Protein AF-A0A9C7UYN2-F1 (afdb_monomer_lite)

Secondary structure (DSSP, 8-state):
----S-------EEEETTEEEEPPPHHHHHHHT--TT----EEE-TT-S-EEEPPTT--

pLDDT: mean 78.18, std 12.97, range [46.47, 91.94]

Structure (mmCIF, N/CA/C/O backbone):
data_AF-A0A9C7UYN2-F1
#
_entry.id   AF-A0A9C7UYN2-F1
#
loop_
_atom_site.group_PDB
_atom_site.id
_atom_site.type_symbol
_atom_site.label_atom_id
_atom_site.label_alt_id
_atom_site.label_comp_id
_atom_site.label_asym_id
_atom_site.label_entity_id
_atom_site.label_seq_id
_atom_site.pdbx_PDB_ins_code
_atom_site.Cartn_x
_atom_site.Cartn_y
_atom_site.Cartn_z
_atom_site.occupancy
_atom_site.B_iso_or_equiv
_atom_site.auth_seq_id
_atom_site.auth_comp_id
_atom_site.auth_asym_id
_atom_site.auth_atom_id
_atom_site.pdbx_PDB_model_num
ATOM 1 N N . MET A 1 1 ? 0.447 11.838 19.030 1.00 46.47 1 MET A N 1
ATOM 2 C CA . MET A 1 1 ? 1.641 10.968 19.002 1.00 46.47 1 MET A CA 1
ATOM 3 C C . MET A 1 1 ? 1.725 10.463 17.582 1.00 46.47 1 MET A C 1
ATOM 5 O O . MET A 1 1 ? 0.725 9.928 17.144 1.00 46.47 1 MET A O 1
ATOM 9 N N . GLY A 1 2 ? 2.797 10.777 16.856 1.00 54.75 2 GLY A N 1
ATOM 10 C CA . GLY A 1 2 ? 2.947 10.369 15.456 1.00 54.75 2 GLY A CA 1
ATOM 11 C C . GLY A 1 2 ? 3.874 9.166 15.325 1.00 54.75 2 GLY A C 1
ATOM 12 O O . GLY A 1 2 ? 4.716 8.950 16.205 1.00 54.75 2 GLY A O 1
ATOM 13 N N . ILE A 1 3 ? 3.742 8.430 14.226 1.00 56.28 3 ILE A N 1
ATOM 14 C CA . ILE A 1 3 ? 4.663 7.381 13.790 1.00 56.28 3 ILE A CA 1
ATOM 15 C C . ILE A 1 3 ? 6.080 7.973 13.744 1.00 56.28 3 ILE A C 1
ATOM 17 O O . ILE A 1 3 ? 6.445 8.751 12.866 1.00 56.28 3 ILE A O 1
ATOM 21 N N . GLN A 1 4 ? 6.897 7.632 14.741 1.00 52.94 4 GLN A N 1
ATOM 22 C CA . GLN A 1 4 ? 8.269 8.142 14.870 1.00 52.94 4 GLN A CA 1
ATOM 23 C C . GLN A 1 4 ? 9.298 7.301 14.101 1.00 52.94 4 GLN A C 1
ATOM 25 O O . GLN A 1 4 ? 10.475 7.657 14.057 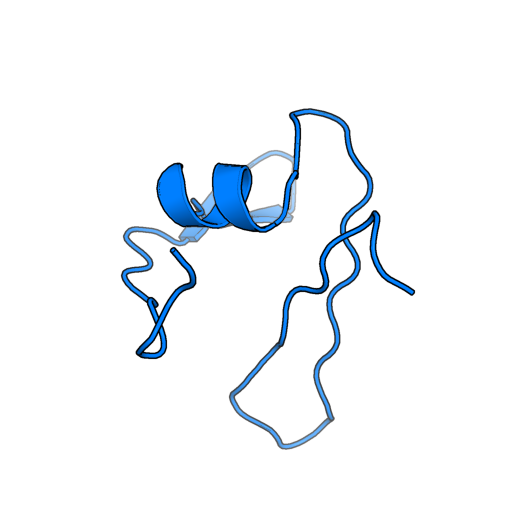1.00 52.94 4 GLN A O 1
ATOM 30 N N . ARG A 1 5 ? 8.887 6.179 13.503 1.00 50.22 5 ARG A N 1
ATOM 31 C CA . ARG A 1 5 ? 9.728 5.272 12.709 1.00 50.22 5 ARG A CA 1
ATOM 32 C C . ARG A 1 5 ? 8.854 4.599 11.664 1.00 50.22 5 ARG A C 1
ATOM 34 O O . ARG A 1 5 ? 7.749 4.208 12.003 1.00 50.22 5 ARG A O 1
ATOM 41 N N . GLN A 1 6 ? 9.346 4.470 10.433 1.00 53.94 6 GLN A N 1
ATOM 42 C CA . GLN A 1 6 ? 8.665 3.804 9.318 1.00 53.94 6 GLN A CA 1
ATOM 43 C C . GLN A 1 6 ? 7.998 2.497 9.786 1.00 53.94 6 GLN A C 1
ATOM 45 O O . GLN A 1 6 ? 8.679 1.511 10.062 1.00 53.94 6 GLN A O 1
ATOM 50 N N . PHE A 1 7 ? 6.672 2.522 9.938 1.00 54.72 7 PHE A N 1
ATOM 51 C CA . PHE A 1 7 ? 5.891 1.385 10.410 1.00 54.72 7 PHE A CA 1
ATOM 52 C C . PHE A 1 7 ? 5.403 0.621 9.181 1.00 54.72 7 PHE A C 1
ATOM 54 O O . PHE A 1 7 ? 4.377 0.942 8.591 1.00 54.72 7 PHE A O 1
ATOM 61 N N . ALA A 1 8 ? 6.207 -0.339 8.735 1.00 54.00 8 ALA A N 1
ATOM 62 C CA . ALA A 1 8 ? 5.857 -1.236 7.645 1.00 54.00 8 ALA A CA 1
ATOM 63 C C . ALA A 1 8 ? 5.960 -2.674 8.159 1.00 54.00 8 ALA A C 1
ATOM 65 O O . ALA A 1 8 ? 7.022 -3.286 8.118 1.00 54.00 8 ALA A O 1
ATOM 66 N N . ASP A 1 9 ? 4.849 -3.191 8.679 1.00 59.88 9 ASP A N 1
ATOM 67 C CA . ASP A 1 9 ? 4.664 -4.614 8.966 1.00 59.88 9 ASP A CA 1
ATOM 68 C C . ASP A 1 9 ? 3.505 -5.113 8.093 1.00 59.88 9 ASP A C 1
ATOM 70 O O . ASP A 1 9 ? 2.355 -5.233 8.519 1.00 59.88 9 ASP A O 1
ATOM 74 N N . THR A 1 10 ? 3.785 -5.267 6.798 1.00 62.47 10 THR A N 1
ATOM 75 C CA . THR A 1 10 ? 2.816 -5.723 5.797 1.00 62.47 10 THR A CA 1
ATOM 76 C C . THR A 1 10 ? 2.699 -7.238 5.861 1.00 62.47 10 THR A C 1
ATOM 78 O O . THR A 1 10 ? 3.596 -7.975 5.462 1.00 62.47 10 THR A O 1
ATOM 81 N N . ARG A 1 11 ? 1.566 -7.729 6.369 1.00 60.75 11 ARG A N 1
ATOM 82 C CA . ARG A 1 11 ? 1.431 -9.156 6.703 1.00 60.75 11 ARG A CA 1
ATOM 83 C C . ARG A 1 11 ? 0.882 -10.037 5.575 1.00 60.75 11 ARG A C 1
ATOM 85 O O . ARG A 1 11 ? 0.981 -11.258 5.695 1.00 60.75 11 ARG A O 1
ATOM 92 N N . LYS A 1 12 ? 0.335 -9.475 4.479 1.00 72.31 12 LYS A N 1
ATOM 93 C CA . LYS A 1 12 ? -0.073 -10.248 3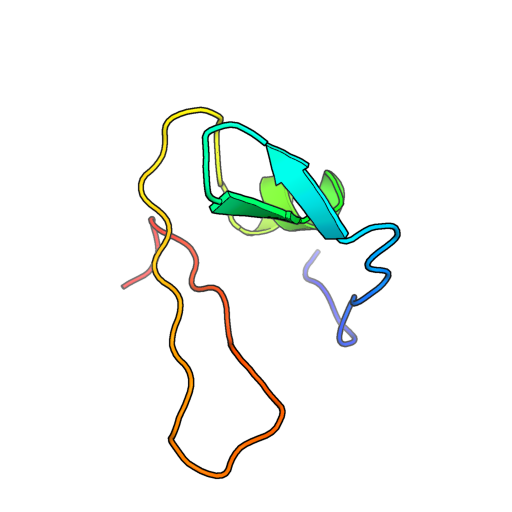.282 1.00 72.31 12 LYS A CA 1
ATOM 94 C C . LYS A 1 12 ? -0.503 -9.379 2.090 1.00 72.31 12 LYS A C 1
ATOM 96 O O . LYS A 1 12 ? -1.292 -8.454 2.264 1.00 72.31 12 LYS A O 1
ATOM 101 N N . ALA A 1 13 ? -0.061 -9.747 0.887 1.00 83.31 13 ALA A N 1
ATOM 102 C CA . ALA A 1 13 ? -0.728 -9.397 -0.369 1.00 83.31 13 ALA A CA 1
ATOM 103 C C . ALA A 1 13 ? -1.662 -10.553 -0.757 1.00 83.31 13 ALA A C 1
ATOM 105 O O . ALA A 1 13 ? -1.269 -11.721 -0.692 1.00 83.31 13 ALA A O 1
ATOM 106 N N . GLN A 1 14 ? -2.906 -10.250 -1.107 1.00 86.56 14 GLN A N 1
ATOM 107 C CA . GLN A 1 14 ? -3.938 -11.242 -1.403 1.00 86.56 14 GLN A CA 1
ATOM 108 C C . GLN A 1 14 ? -4.600 -10.920 -2.733 1.00 86.56 14 GLN A C 1
ATOM 110 O O . GLN A 1 14 ? -4.746 -9.758 -3.090 1.00 86.56 14 GLN A O 1
ATOM 115 N N . GLN A 1 15 ? -5.013 -11.948 -3.464 1.00 89.94 15 GLN A N 1
ATOM 116 C CA . GLN A 1 15 ? -5.831 -11.751 -4.651 1.00 89.94 15 GLN A CA 1
ATOM 117 C C . GLN A 1 15 ? -7.295 -11.572 -4.234 1.00 89.94 15 GLN A C 1
ATOM 119 O O . GLN A 1 15 ? -7.808 -12.378 -3.458 1.00 89.94 15 GLN A O 1
ATOM 124 N N . GLY A 1 16 ? -7.955 -10.537 -4.750 1.00 86.19 16 GLY A N 1
ATOM 125 C CA . GLY A 1 16 ? -9.363 -10.234 -4.484 1.00 86.19 16 GLY A CA 1
ATOM 126 C C . GLY A 1 16 ? -9.905 -9.264 -5.529 1.00 86.19 16 GLY A C 1
ATOM 127 O O . GLY A 1 16 ? -9.163 -8.417 -6.002 1.00 86.19 16 GLY A O 1
ATOM 128 N N . ASP A 1 17 ? -11.162 -9.420 -5.946 1.00 84.12 17 ASP A N 1
ATOM 129 C CA . ASP A 1 17 ? -11.854 -8.503 -6.874 1.00 84.12 17 ASP A CA 1
ATOM 130 C C . ASP A 1 17 ? -11.086 -8.165 -8.170 1.00 84.12 17 ASP A C 1
ATOM 132 O O . ASP A 1 17 ? -11.137 -7.051 -8.687 1.00 84.12 17 ASP A O 1
ATOM 136 N N . GLY A 1 18 ? -10.338 -9.136 -8.707 1.00 89.94 18 GLY A N 1
ATOM 137 C CA . GLY A 1 18 ? -9.513 -8.939 -9.905 1.00 89.94 18 GLY A CA 1
ATOM 138 C C . GLY A 1 18 ? -8.259 -8.081 -9.686 1.00 89.94 18 GLY A C 1
ATOM 139 O O . GLY A 1 18 ? -7.558 -7.786 -10.651 1.00 89.94 18 GLY A O 1
ATOM 140 N N . CYS A 1 19 ? -7.941 -7.714 -8.443 1.00 88.69 19 CYS A N 1
ATOM 141 C CA . CYS A 1 19 ? -6.769 -6.937 -8.059 1.00 88.69 19 CYS A CA 1
ATOM 142 C C . CYS A 1 19 ? -5.978 -7.594 -6.909 1.00 88.69 19 CYS A C 1
ATOM 144 O O . CYS A 1 19 ? -6.292 -8.692 -6.434 1.00 88.69 19 CYS A O 1
ATOM 146 N N . ILE A 1 20 ? -4.888 -6.934 -6.507 1.00 87.25 20 ILE A N 1
ATOM 147 C CA . ILE A 1 20 ? -4.115 -7.296 -5.319 1.00 87.25 20 ILE A CA 1
ATOM 148 C C . ILE A 1 20 ? -4.539 -6.384 -4.173 1.00 87.25 20 ILE A C 1
ATOM 150 O O . ILE A 1 20 ? -4.427 -5.164 -4.261 1.00 87.25 20 ILE A O 1
ATOM 154 N N . GLN A 1 21 ? -4.994 -6.994 -3.088 1.00 87.44 21 GLN A N 1
ATOM 155 C CA . GLN A 1 21 ? -5.361 -6.336 -1.845 1.00 87.44 21 GLN A CA 1
ATOM 156 C C . GLN A 1 21 ? -4.210 -6.465 -0.845 1.00 87.44 21 GLN A C 1
ATOM 158 O O . GLN A 1 21 ? -3.667 -7.554 -0.637 1.00 87.44 21 GLN A O 1
ATOM 163 N N . ILE A 1 22 ? -3.835 -5.351 -0.218 1.00 84.75 22 ILE A N 1
ATOM 164 C CA . ILE A 1 22 ? -2.809 -5.303 0.827 1.00 84.75 22 ILE A CA 1
ATOM 165 C C . ILE A 1 22 ? -3.486 -4.895 2.129 1.00 84.75 22 ILE A C 1
ATOM 167 O O . ILE A 1 22 ? -4.231 -3.919 2.174 1.00 84.75 22 ILE A O 1
ATOM 171 N N . THR A 1 23 ? -3.223 -5.644 3.198 1.00 84.38 23 THR A N 1
ATOM 172 C CA . THR A 1 23 ? -3.710 -5.276 4.532 1.00 84.38 23 THR A CA 1
ATOM 173 C C . THR A 1 23 ? -2.818 -4.1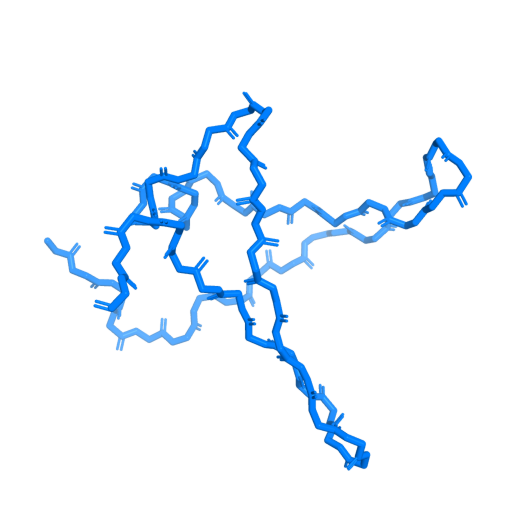93 5.128 1.00 84.38 23 THR A C 1
ATOM 175 O O . THR A 1 23 ? -1.624 -4.421 5.337 1.00 84.38 23 THR A O 1
ATOM 178 N N . VAL A 1 24 ? -3.408 -3.036 5.428 1.00 80.44 24 VAL A N 1
ATOM 179 C CA . VAL A 1 24 ? -2.753 -1.949 6.163 1.00 80.44 24 VAL A CA 1
ATOM 180 C C . VAL A 1 24 ? -3.110 -2.077 7.651 1.00 80.44 24 VAL A C 1
ATOM 182 O O . VAL A 1 24 ? -4.291 -2.237 7.968 1.00 80.44 24 VAL A O 1
ATOM 185 N N . PRO A 1 25 ? -2.126 -2.042 8.567 1.00 81.31 25 PRO A N 1
ATOM 186 C CA . PRO A 1 25 ? -2.378 -2.033 10.007 1.00 81.31 25 PRO A CA 1
ATOM 187 C C . PRO A 1 25 ? -3.331 -0.908 10.454 1.00 81.31 25 PRO A C 1
ATOM 189 O O . PRO A 1 25 ? -3.283 0.205 9.929 1.00 81.31 25 PRO A O 1
ATOM 192 N N . SER A 1 26 ? -4.210 -1.198 11.421 1.00 82.56 26 SER A N 1
ATOM 193 C CA . SER A 1 26 ? -5.261 -0.265 11.866 1.00 82.56 26 SER A CA 1
ATOM 194 C C . SER A 1 26 ? -4.717 1.027 12.474 1.00 82.56 26 SER A C 1
ATOM 196 O O . SER A 1 26 ? -5.309 2.078 12.276 1.00 82.56 26 SER A O 1
ATOM 198 N N . ASP A 1 27 ? -3.579 0.968 13.156 1.00 83.25 27 ASP A N 1
ATOM 199 C CA . ASP A 1 27 ? -2.882 2.135 13.703 1.00 83.25 27 ASP A CA 1
ATOM 200 C C . ASP A 1 27 ? -2.432 3.114 12.606 1.00 83.25 27 ASP A C 1
ATOM 202 O O . ASP A 1 27 ? -2.608 4.324 12.746 1.00 83.25 27 ASP A O 1
ATOM 206 N N . VAL A 1 28 ? -1.929 2.603 11.477 1.00 81.00 28 VAL A N 1
ATOM 207 C CA . VAL A 1 28 ? -1.573 3.423 10.306 1.00 81.00 28 VAL A CA 1
ATOM 208 C C . VAL A 1 28 ? -2.820 4.053 9.681 1.00 81.00 28 VAL A C 1
ATOM 210 O O . VAL A 1 28 ? -2.812 5.233 9.332 1.00 81.00 28 VAL A O 1
ATOM 213 N N . VAL A 1 29 ? -3.902 3.281 9.555 1.00 84.69 29 VAL A N 1
ATOM 214 C CA . VAL A 1 29 ? -5.187 3.758 9.020 1.00 84.69 29 VAL A CA 1
ATOM 215 C C . VAL A 1 29 ? -5.766 4.875 9.895 1.00 84.69 29 VAL A C 1
ATOM 217 O O . VAL A 1 29 ? -6.178 5.909 9.370 1.00 84.69 29 VAL A O 1
ATOM 220 N N . GLU A 1 30 ? -5.747 4.704 11.218 1.00 86.31 30 GLU A N 1
ATOM 221 C CA . GLU A 1 30 ? -6.217 5.697 12.188 1.00 86.31 30 GLU A CA 1
ATOM 222 C C . GLU A 1 30 ? -5.381 6.981 12.151 1.00 86.31 30 GLU A C 1
ATOM 224 O O . GLU A 1 30 ? -5.947 8.076 12.127 1.00 86.31 30 GLU A O 1
ATOM 229 N N . GLU A 1 31 ? -4.051 6.872 12.093 1.00 84.44 31 GLU A N 1
ATOM 230 C CA . GLU A 1 31 ? -3.168 8.042 12.048 1.00 84.44 31 GLU A CA 1
ATOM 231 C C . GLU A 1 31 ? -3.305 8.834 10.739 1.00 84.44 31 GLU A C 1
ATOM 233 O O . GLU A 1 31 ? -3.295 10.067 10.757 1.00 84.44 31 GLU A O 1
ATOM 238 N N . LEU A 1 32 ? -3.479 8.146 9.605 1.00 84.38 32 LEU A N 1
ATOM 239 C CA . LEU A 1 32 ? -3.715 8.783 8.305 1.00 84.38 32 LEU A CA 1
ATOM 240 C C . LEU A 1 32 ? -5.170 9.243 8.112 1.00 84.38 32 LEU A C 1
ATOM 242 O O . LEU A 1 32 ? -5.465 9.945 7.139 1.00 84.38 32 LEU A O 1
ATOM 246 N N . GLY A 1 33 ? -6.073 8.867 9.023 1.00 86.88 33 GLY A N 1
ATOM 247 C CA . GLY A 1 33 ? -7.497 9.181 8.953 1.00 86.88 33 GLY A CA 1
ATOM 248 C C . GLY A 1 33 ? -8.21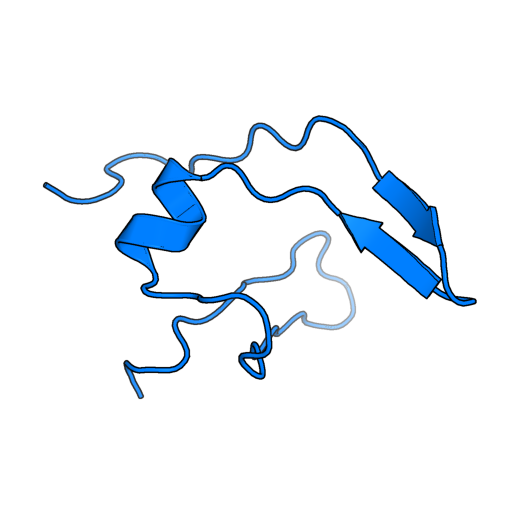2 8.517 7.774 1.00 86.88 33 GLY A C 1
ATOM 249 O O . GLY A 1 33 ? -9.162 9.095 7.252 1.00 86.88 33 GLY A O 1
ATOM 250 N N . ILE A 1 34 ? -7.742 7.346 7.337 1.00 86.81 34 ILE A N 1
ATOM 251 C CA . ILE A 1 34 ? -8.333 6.573 6.239 1.00 86.81 34 ILE A CA 1
ATOM 252 C C . ILE A 1 34 ? -9.528 5.779 6.777 1.00 86.81 34 ILE A C 1
ATOM 254 O O . ILE A 1 34 ? -9.468 5.184 7.852 1.00 86.81 34 ILE A O 1
ATOM 258 N N . LYS A 1 35 ? -10.629 5.742 6.032 1.00 86.69 35 LYS A N 1
ATOM 259 C CA . LYS A 1 35 ? -11.827 4.961 6.354 1.00 86.69 35 LYS A CA 1
ATOM 260 C C . LYS A 1 35 ? -12.191 4.032 5.203 1.00 86.69 35 LYS A C 1
ATOM 262 O O . LYS A 1 35 ? -11.769 4.207 4.063 1.00 86.69 35 LYS A O 1
ATOM 267 N N . GLY A 1 36 ? -12.987 3.009 5.510 1.00 85.75 36 GLY A N 1
ATOM 268 C CA . GLY A 1 36 ? -13.524 2.118 4.484 1.00 85.75 36 GLY A CA 1
ATOM 269 C C . GLY A 1 36 ? -14.379 2.899 3.485 1.00 85.75 36 GLY A C 1
ATOM 270 O O . GLY A 1 36 ? -15.359 3.525 3.885 1.00 85.75 36 GLY A O 1
ATOM 271 N N . GLY A 1 37 ? -14.009 2.836 2.205 1.00 85.12 37 GLY A N 1
ATOM 272 C CA . GLY A 1 37 ? -14.667 3.570 1.120 1.00 85.12 37 GLY A CA 1
ATOM 273 C C . GLY A 1 37 ? -13.996 4.891 0.737 1.00 85.12 37 GLY A C 1
ATOM 274 O O . GLY A 1 37 ? -14.448 5.508 -0.222 1.00 85.12 37 GLY A O 1
ATOM 275 N N . ASP A 1 38 ? -12.937 5.310 1.435 1.00 86.25 38 ASP A N 1
ATOM 276 C CA . ASP A 1 38 ? -12.164 6.490 1.042 1.00 86.25 38 ASP A CA 1
ATOM 277 C C . ASP A 1 38 ? -11.305 6.200 -0.196 1.00 86.25 38 ASP A C 1
ATOM 279 O O . ASP A 1 38 ? -10.680 5.140 -0.309 1.00 86.25 38 ASP A O 1
ATOM 283 N N . ASP A 1 39 ? -11.205 7.188 -1.084 1.00 85.44 39 ASP A N 1
ATOM 284 C CA . ASP A 1 39 ? -10.192 7.196 -2.133 1.00 85.44 39 ASP A CA 1
ATOM 285 C C . ASP A 1 39 ? -8.827 7.525 -1.518 1.00 85.44 39 ASP A C 1
ATOM 287 O O . ASP A 1 39 ? -8.645 8.552 -0.859 1.00 85.44 39 ASP A O 1
ATOM 291 N N . VAL A 1 40 ? -7.844 6.654 -1.745 1.00 85.81 40 VAL A N 1
ATOM 292 C CA . VAL A 1 40 ? -6.490 6.801 -1.201 1.00 85.81 40 VAL A CA 1
ATOM 293 C C . VAL A 1 40 ? -5.509 7.075 -2.332 1.00 85.81 40 VAL A C 1
ATOM 295 O O . VAL A 1 40 ? -5.410 6.304 -3.288 1.00 85.81 40 VAL A O 1
ATOM 298 N N . LEU A 1 41 ? -4.742 8.161 -2.208 1.00 85.88 41 LEU A N 1
ATOM 299 C CA . LEU A 1 41 ? -3.675 8.471 -3.151 1.00 85.88 41 LEU A CA 1
ATOM 300 C C . LEU A 1 41 ? -2.398 7.722 -2.770 1.00 85.88 41 LEU A C 1
ATOM 302 O O . LEU A 1 41 ? -1.860 7.871 -1.671 1.00 85.88 41 LEU A O 1
ATOM 306 N N . TRP A 1 42 ? -1.866 6.985 -3.733 1.00 86.56 42 TRP A N 1
ATOM 307 C CA . TRP A 1 42 ? -0.517 6.439 -3.705 1.00 86.56 42 TRP A CA 1
ATOM 308 C C . TRP A 1 42 ? 0.358 7.073 -4.785 1.00 86.56 42 TRP A C 1
ATOM 310 O O . TRP A 1 42 ? -0.109 7.454 -5.858 1.00 86.56 42 TRP A O 1
ATOM 320 N N . THR A 1 43 ? 1.652 7.177 -4.513 1.00 88.31 43 THR A N 1
ATOM 321 C CA . THR A 1 43 ? 2.640 7.586 -5.513 1.00 88.31 43 THR A CA 1
ATOM 322 C C . THR A 1 43 ? 3.830 6.649 -5.462 1.00 88.31 43 THR A C 1
ATOM 324 O O . THR A 1 43 ? 4.345 6.373 -4.380 1.00 88.31 43 THR A O 1
ATOM 327 N N . GLY A 1 44 ? 4.297 6.220 -6.625 1.00 85.88 44 GLY A N 1
ATOM 328 C CA . GLY A 1 44 ? 5.587 5.565 -6.812 1.00 85.88 44 GLY A CA 1
ATOM 329 C C . GLY A 1 44 ? 6.283 6.197 -8.010 1.00 85.88 44 GLY A C 1
ATOM 330 O O . GLY A 1 44 ? 5.621 6.789 -8.869 1.00 85.88 44 GLY A O 1
ATOM 331 N N . LYS A 1 45 ? 7.608 6.111 -8.060 1.00 90.69 45 LYS A N 1
ATOM 332 C CA . LYS A 1 45 ? 8.378 6.533 -9.231 1.00 90.69 45 LYS A CA 1
ATOM 333 C C . LYS A 1 45 ? 8.903 5.314 -9.962 1.00 90.69 45 LYS A C 1
ATOM 335 O O . LYS A 1 45 ? 9.257 4.309 -9.355 1.00 90.69 45 LYS A O 1
ATOM 340 N N . GLU A 1 46 ? 8.960 5.421 -11.282 1.00 90.38 46 GLU A N 1
ATOM 341 C CA . GLU A 1 46 ? 9.574 4.389 -12.105 1.00 90.38 46 GLU A CA 1
ATOM 342 C C . GLU A 1 46 ? 11.041 4.189 -11.696 1.00 90.38 46 GLU A C 1
ATOM 344 O O . GLU A 1 46 ? 11.790 5.155 -11.543 1.00 90.38 46 GLU A O 1
ATOM 349 N N . GLY A 1 47 ? 11.433 2.929 -11.497 1.00 91.94 47 GLY A N 1
ATOM 350 C CA . GLY A 1 47 ? 12.770 2.557 -11.033 1.00 91.94 47 GLY A CA 1
ATOM 351 C C . GLY A 1 47 ? 12.974 2.615 -9.515 1.00 91.94 47 GLY A C 1
ATOM 352 O O . GLY A 1 47 ? 14.062 2.269 -9.062 1.00 91.94 47 GLY A O 1
ATOM 353 N N . GLU A 1 48 ? 11.969 3.017 -8.729 1.00 88.38 48 GLU A N 1
ATOM 354 C CA . GLU A 1 48 ? 12.006 2.921 -7.265 1.00 88.38 48 GLU A CA 1
ATOM 355 C C . GLU A 1 48 ? 11.287 1.655 -6.774 1.00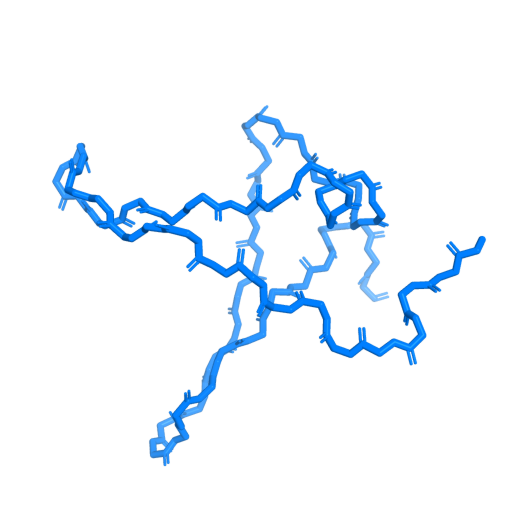 88.38 48 GLU A C 1
ATOM 357 O O . GLU A 1 48 ? 10.228 1.281 -7.276 1.00 88.38 48 GLU A O 1
ATOM 362 N N . ASP A 1 49 ? 11.837 1.028 -5.732 1.00 84.62 49 ASP A N 1
ATOM 363 C CA . ASP A 1 49 ? 11.244 -0.147 -5.074 1.00 84.62 49 ASP A CA 1
ATOM 364 C C . ASP A 1 49 ? 10.225 0.239 -3.984 1.00 84.62 49 ASP A C 1
ATOM 366 O O . ASP A 1 49 ? 9.848 -0.578 -3.139 1.00 84.62 49 ASP A O 1
ATOM 370 N N . THR A 1 50 ? 9.804 1.506 -3.945 1.00 81.81 50 THR A N 1
ATOM 371 C CA . THR A 1 50 ? 8.933 2.044 -2.900 1.00 81.81 50 THR A CA 1
ATOM 372 C C . THR A 1 50 ? 7.732 2.779 -3.484 1.00 81.81 50 THR A C 1
ATOM 374 O O . THR A 1 50 ? 7.789 3.429 -4.527 1.00 81.81 50 THR A O 1
ATOM 377 N N . ALA A 1 51 ? 6.613 2.680 -2.768 1.00 82.75 51 ALA A N 1
ATOM 378 C CA . ALA A 1 51 ? 5.423 3.483 -2.992 1.00 82.75 51 ALA A CA 1
ATOM 379 C C . ALA A 1 51 ? 4.994 4.113 -1.662 1.00 82.75 51 ALA A C 1
ATOM 381 O O . ALA A 1 51 ? 5.150 3.509 -0.597 1.00 82.75 51 ALA A O 1
ATOM 382 N N . VAL A 1 52 ? 4.466 5.332 -1.724 1.00 85.12 52 VAL A N 1
ATOM 383 C CA . VAL A 1 52 ? 4.040 6.116 -0.560 1.00 85.12 52 VAL A CA 1
ATOM 384 C C . VAL A 1 52 ? 2.533 6.302 -0.607 1.00 85.12 52 VAL A C 1
ATOM 386 O O . VAL A 1 52 ? 1.994 6.716 -1.633 1.00 85.12 52 VAL A O 1
ATOM 389 N N . ILE A 1 53 ? 1.875 6.008 0.512 1.00 84.38 53 ILE A N 1
ATOM 390 C CA . ILE A 1 53 ? 0.459 6.301 0.734 1.00 84.38 53 ILE A CA 1
ATOM 391 C C . ILE A 1 53 ? 0.352 7.686 1.369 1.00 84.38 53 ILE A C 1
ATOM 393 O O . ILE A 1 53 ? 1.026 7.968 2.362 1.00 84.38 53 ILE A O 1
ATOM 397 N N . HIS A 1 54 ? -0.505 8.535 0.808 1.00 82.38 54 H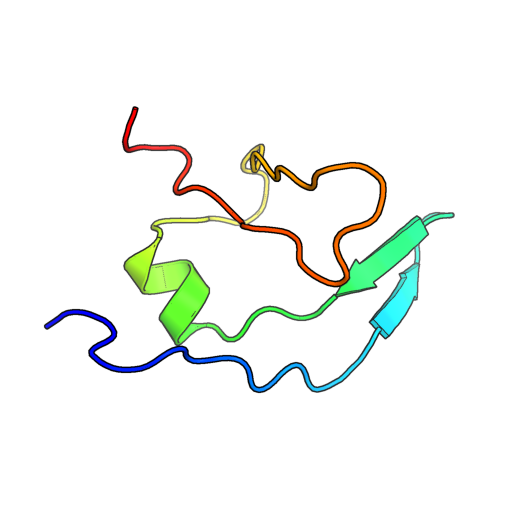IS A N 1
ATOM 398 C CA . HIS A 1 54 ? -0.770 9.879 1.313 1.00 82.38 54 HIS A CA 1
ATOM 399 C C . HIS A 1 54 ? -2.071 9.905 2.107 1.00 82.38 54 HIS A C 1
ATOM 401 O O . HIS A 1 54 ? -3.048 9.245 1.751 1.00 82.38 54 HIS A O 1
ATOM 407 N N . SER A 1 55 ? -2.100 10.692 3.183 1.00 79.38 55 SER A N 1
ATOM 408 C CA . SER A 1 55 ? -3.330 10.930 3.937 1.00 79.38 55 SER A CA 1
ATOM 409 C C . SER A 1 55 ? -4.343 11.682 3.060 1.00 79.38 55 SER A C 1
ATOM 411 O O . SER A 1 55 ? -4.017 12.781 2.605 1.00 79.38 55 SER A O 1
ATOM 413 N N . PRO A 1 56 ? -5.578 11.184 2.881 1.00 74.94 56 PRO A N 1
ATOM 414 C CA . PRO A 1 56 ? -6.561 11.805 1.984 1.00 74.94 56 PRO A CA 1
ATOM 415 C C . PRO A 1 56 ? -7.028 13.198 2.441 1.00 74.94 56 PRO A C 1
ATOM 417 O O . PRO A 1 56 ? -7.567 13.972 1.657 1.00 74.94 56 PRO A O 1
ATOM 420 N N . HIS A 1 57 ? -6.799 13.537 3.710 1.00 70.50 57 HIS A N 1
ATOM 421 C CA . HIS A 1 57 ? -7.283 14.766 4.340 1.00 70.50 57 HIS A CA 1
ATOM 422 C C . HIS A 1 57 ? -6.210 15.858 4.480 1.00 70.50 57 HIS A C 1
ATOM 424 O O . HIS A 1 57 ? -6.496 16.931 5.014 1.00 70.50 57 HIS A O 1
ATOM 430 N N . ARG A 1 58 ? -4.970 15.600 4.052 1.00 58.59 58 ARG A N 1
ATOM 431 C CA . ARG A 1 58 ? -3.840 16.520 4.228 1.00 58.59 58 ARG A CA 1
ATOM 432 C C . ARG A 1 58 ? -3.162 16.723 2.873 1.00 58.59 58 ARG A C 1
ATOM 434 O O . ARG A 1 58 ? -2.270 15.961 2.518 1.00 58.59 58 ARG A O 1
ATOM 441 N N . ASN A 1 59 ? -3.647 17.713 2.122 1.00 51.44 59 ASN A N 1
ATOM 442 C CA . ASN A 1 59 ? -2.936 18.267 0.964 1.00 51.44 59 ASN A CA 1
ATOM 443 C C . ASN A 1 59 ? -1.833 19.214 1.434 1.00 51.44 59 ASN A C 1
ATOM 445 O O . ASN A 1 59 ? -2.128 20.047 2.325 1.00 51.44 59 ASN A O 1
#

Foldseek 3Di:
DDDPDPDDPWPDFDDDPNDTDTDDDPVVCVRLVHDPPDDWDKDDDPPDPDIDIHRPVDD

Sequence (59 aa):
MGIQRQFADTRKAQQGDGCIQITVPSDVVEELGIKGGDDVLWTGKEGEDTAVIHSPHRN

Radius of gyration: 12.51 Å; chains: 1; bounding box: 27×30×31 Å